Protein AF-A0A968SLD9-F1 (afdb_monomer_lite)

Secondary structure (DSSP, 8-state):
-------HHHHHHHT--TT-SS-HHHHHHHHHHHHHT-HHHHHHHHHHHHS----HHHHHHHHHHS--PPPPP-S----EEEEEEEEEE--SSTTPPPEEEEEEEEEETTTEEEEEES-HHHHHHHHT-

Structure (mmCIF, N/CA/C/O backbone):
data_AF-A0A968SLD9-F1
#
_entry.id   AF-A0A968SLD9-F1
#
loop_
_atom_site.group_PDB
_atom_site.id
_atom_site.type_symbol
_atom_site.label_atom_id
_atom_site.label_alt_id
_atom_site.label_comp_id
_atom_site.label_asym_id
_atom_site.label_entity_id
_atom_site.label_seq_id
_atom_site.pdbx_PDB_ins_code
_atom_site.Cartn_x
_atom_site.Cartn_y
_atom_site.Cartn_z
_atom_site.occupancy
_atom_site.B_iso_or_equiv
_atom_site.auth_seq_id
_atom_site.auth_comp_id
_atom_site.auth_asym_id
_atom_site.auth_atom_id
_atom_site.pdbx_PDB_model_num
ATOM 1 N N . MET A 1 1 ? 14.243 -6.048 -24.717 1.00 58.16 1 MET A N 1
ATOM 2 C CA . MET A 1 1 ? 13.039 -6.835 -24.356 1.00 58.16 1 MET A CA 1
ATOM 3 C C . MET A 1 1 ? 12.267 -7.149 -25.625 1.00 58.16 1 MET A C 1
ATOM 5 O O . MET A 1 1 ? 12.148 -6.257 -26.455 1.00 58.16 1 MET A O 1
ATOM 9 N N . GLY A 1 2 ? 11.791 -8.386 -25.785 1.00 78.81 2 GLY A N 1
ATOM 10 C CA . GLY A 1 2 ? 10.978 -8.809 -26.934 1.00 78.81 2 GLY A CA 1
ATOM 11 C C . GLY A 1 2 ? 9.473 -8.728 -26.662 1.00 78.81 2 GLY A C 1
ATOM 12 O O . GLY A 1 2 ? 9.054 -8.545 -25.520 1.00 78.81 2 GLY A O 1
ATOM 13 N N . ILE A 1 3 ? 8.666 -8.873 -27.714 1.00 85.00 3 ILE A N 1
ATOM 14 C CA . ILE A 1 3 ? 7.205 -8.993 -27.624 1.00 85.00 3 ILE A CA 1
ATOM 15 C C . ILE A 1 3 ? 6.855 -10.481 -27.630 1.00 85.00 3 ILE A C 1
ATOM 17 O O . ILE A 1 3 ? 7.250 -11.200 -28.545 1.00 85.00 3 ILE A O 1
ATOM 21 N N . LEU A 1 4 ? 6.104 -10.937 -26.627 1.00 87.00 4 LEU A N 1
ATOM 22 C CA . LEU A 1 4 ? 5.579 -12.299 -26.576 1.00 87.00 4 LEU A CA 1
ATOM 23 C C . LEU A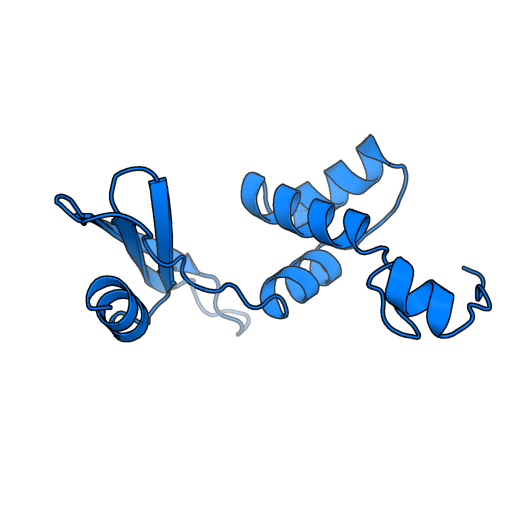 1 4 ? 4.134 -12.308 -27.105 1.00 87.00 4 LEU A C 1
ATOM 25 O O . LEU A 1 4 ? 3.253 -11.755 -26.441 1.00 87.00 4 LEU A O 1
ATOM 29 N N . PRO A 1 5 ? 3.855 -12.907 -28.278 1.00 89.62 5 PRO A N 1
ATOM 30 C CA . PRO A 1 5 ? 2.493 -13.000 -28.785 1.00 89.62 5 PRO A CA 1
ATOM 31 C C . PRO A 1 5 ? 1.690 -14.008 -27.952 1.00 89.62 5 PRO A C 1
ATOM 33 O O . PRO A 1 5 ? 1.972 -15.204 -27.961 1.00 89.62 5 PRO A O 1
ATOM 36 N N . LEU A 1 6 ? 0.671 -13.522 -27.240 1.00 89.06 6 LEU A N 1
ATOM 37 C CA . LEU A 1 6 ? -0.238 -14.339 -26.432 1.00 89.06 6 LEU A CA 1
ATOM 38 C C . LEU A 1 6 ? -1.673 -14.233 -26.950 1.00 89.06 6 LEU A C 1
ATOM 40 O O . LEU A 1 6 ? -2.152 -13.148 -27.289 1.00 89.06 6 LEU A O 1
ATOM 44 N N . LYS A 1 7 ? -2.383 -15.365 -26.969 1.00 92.75 7 LYS A N 1
ATOM 45 C CA . LYS A 1 7 ? -3.824 -15.405 -27.250 1.00 92.75 7 LYS A CA 1
ATOM 46 C C . LYS A 1 7 ? -4.607 -14.854 -26.058 1.00 92.75 7 LYS A C 1
ATOM 48 O O . LYS A 1 7 ? -4.199 -15.013 -24.910 1.00 92.75 7 LYS A O 1
ATOM 53 N N . THR A 1 8 ? -5.797 -14.313 -26.310 1.00 91.06 8 THR A N 1
ATOM 54 C CA . THR A 1 8 ? -6.681 -13.769 -25.263 1.00 91.06 8 THR A CA 1
ATOM 55 C C . THR A 1 8 ? -6.982 -14.780 -24.150 1.00 91.06 8 THR A C 1
ATOM 57 O O . THR A 1 8 ? -6.937 -14.428 -22.977 1.00 91.06 8 THR A O 1
ATOM 60 N N . ALA A 1 9 ? -7.194 -16.056 -24.492 1.00 93.19 9 ALA A N 1
ATOM 61 C CA . ALA A 1 9 ? -7.409 -17.116 -23.502 1.00 93.19 9 ALA A CA 1
ATOM 62 C C . ALA A 1 9 ? -6.188 -17.342 -22.585 1.00 93.19 9 ALA A C 1
ATOM 64 O O . ALA A 1 9 ? -6.341 -17.655 -21.407 1.00 93.19 9 ALA A O 1
ATOM 65 N N . GLN A 1 10 ? -4.970 -17.159 -23.106 1.00 91.62 10 GLN A N 1
ATOM 66 C CA . GLN A 1 10 ? -3.742 -17.273 -22.315 1.00 91.62 10 GLN A CA 1
ATOM 67 C C . GLN A 1 10 ? -3.573 -16.067 -21.390 1.00 91.62 10 GLN A C 1
ATOM 69 O O . GLN A 1 10 ? -3.207 -16.250 -20.234 1.00 91.62 10 GLN A O 1
ATOM 74 N N . LEU A 1 11 ? -3.894 -14.858 -21.866 1.00 90.38 11 LEU A N 1
ATOM 75 C CA . LEU A 1 11 ? -3.896 -13.647 -21.037 1.00 90.38 11 LEU A CA 1
ATOM 76 C C . LEU A 1 11 ? -4.864 -13.778 -19.855 1.00 90.38 11 LEU A C 1
ATOM 78 O O . LEU A 1 11 ? -4.472 -13.518 -18.720 1.00 90.38 11 LEU A O 1
ATOM 82 N N . ALA A 1 12 ? -6.081 -14.273 -20.110 1.00 89.62 12 ALA A N 1
ATOM 83 C CA . ALA A 1 12 ? -7.074 -14.529 -19.069 1.00 89.62 12 ALA A CA 1
ATOM 84 C C . ALA A 1 12 ? -6.568 -15.547 -18.033 1.00 89.62 12 ALA A C 1
ATOM 86 O O . ALA A 1 12 ? -6.667 -15.304 -16.835 1.00 89.62 12 ALA A O 1
ATOM 87 N N . LYS A 1 13 ? -5.949 -16.650 -18.481 1.00 90.75 13 LYS A N 1
ATOM 88 C CA . LYS A 1 13 ? -5.368 -17.661 -17.581 1.00 90.75 13 LYS A CA 1
ATOM 89 C C . LYS A 1 13 ? -4.218 -17.110 -16.731 1.00 90.75 13 LYS A C 1
ATOM 91 O O . LYS A 1 13 ? -4.048 -17.527 -15.591 1.00 90.75 13 LYS A O 1
ATOM 96 N N . LEU A 1 14 ? -3.415 -16.209 -17.291 1.00 88.62 14 LEU A N 1
ATOM 97 C CA . LEU A 1 14 ? -2.280 -15.592 -16.603 1.00 88.62 14 LEU A CA 1
ATOM 98 C C . LEU A 1 14 ? -2.684 -14.402 -15.722 1.00 88.62 14 LEU A C 1
ATOM 100 O O . LEU A 1 14 ? -1.838 -13.909 -14.983 1.00 88.62 14 LEU A O 1
ATOM 104 N N . GLY A 1 15 ? -3.932 -13.928 -15.807 1.00 87.44 15 GLY A N 1
ATOM 105 C CA . GLY A 1 15 ? -4.387 -12.740 -15.084 1.00 87.44 15 GLY A CA 1
ATOM 106 C C . GLY A 1 15 ? -3.586 -11.488 -15.452 1.00 87.44 15 GLY A C 1
ATOM 107 O O . GLY A 1 15 ? -3.236 -10.703 -14.576 1.00 87.44 15 GLY A O 1
ATOM 108 N N . THR A 1 16 ? -3.219 -11.332 -16.728 1.00 88.25 16 THR A N 1
ATOM 109 C CA . THR A 1 16 ? -2.395 -10.212 -17.201 1.00 88.25 16 THR A CA 1
ATOM 110 C C . THR A 1 16 ? -3.037 -9.502 -18.386 1.00 88.25 16 THR A C 1
ATOM 112 O O . THR A 1 16 ? -3.735 -10.105 -19.202 1.00 88.25 16 THR A O 1
ATOM 115 N N . GLU A 1 17 ? -2.795 -8.200 -18.482 1.00 86.25 17 GLU A N 1
ATOM 116 C CA . GLU A 1 17 ? -3.311 -7.352 -19.550 1.00 86.25 17 GLU A CA 1
ATOM 117 C C . GLU A 1 17 ? -2.337 -7.263 -20.730 1.00 86.25 17 GLU A C 1
ATOM 119 O O . GLU A 1 17 ? -1.145 -7.571 -20.635 1.00 86.25 17 GLU A O 1
ATOM 124 N N . LYS A 1 18 ? -2.839 -6.789 -21.874 1.00 87.88 18 LYS A N 1
ATOM 125 C CA . LYS A 1 18 ? -1.992 -6.517 -23.041 1.00 87.88 18 LYS A CA 1
ATOM 126 C C . LYS A 1 18 ? -0.957 -5.439 -22.704 1.00 87.88 18 LYS A C 1
ATOM 128 O O . LYS A 1 18 ? -1.256 -4.477 -22.008 1.00 87.88 18 LYS A O 1
ATOM 133 N N . TYR A 1 19 ? 0.247 -5.587 -23.258 1.00 86.81 19 TYR A N 1
ATOM 134 C CA . TYR A 1 19 ? 1.361 -4.635 -23.115 1.00 86.81 19 TYR A CA 1
ATOM 135 C C . TYR A 1 19 ? 1.891 -4.441 -21.682 1.00 86.81 19 TYR A C 1
ATOM 137 O O . TYR A 1 19 ? 2.652 -3.506 -21.421 1.00 86.81 19 TYR A O 1
ATOM 145 N N . GLN A 1 20 ? 1.559 -5.349 -20.763 1.00 86.88 20 GLN A N 1
ATOM 146 C CA . GLN A 1 20 ? 2.203 -5.430 -19.456 1.00 86.88 20 GLN A CA 1
ATOM 147 C C . GLN A 1 20 ? 3.653 -5.908 -19.621 1.00 86.88 20 GLN A C 1
ATOM 149 O O . GLN A 1 20 ? 3.926 -6.909 -20.282 1.00 86.88 20 GLN A O 1
ATOM 154 N N . ARG A 1 21 ? 4.597 -5.173 -19.024 1.00 87.50 21 ARG A N 1
ATOM 155 C CA . ARG A 1 21 ? 6.023 -5.555 -19.010 1.00 87.50 21 ARG A CA 1
ATOM 156 C C . ARG A 1 21 ? 6.381 -6.467 -17.842 1.00 87.50 21 ARG A C 1
ATOM 158 O O . ARG A 1 21 ? 7.356 -7.202 -17.929 1.00 87.50 21 ARG A O 1
ATOM 165 N N . LEU A 1 22 ? 5.627 -6.376 -16.749 1.00 90.44 22 LEU A N 1
ATOM 166 C CA . LEU A 1 22 ? 5.865 -7.123 -15.521 1.00 90.44 22 LEU A CA 1
ATOM 167 C C . LEU A 1 22 ? 4.787 -8.190 -15.372 1.00 90.44 22 LEU A C 1
ATOM 169 O O . LEU A 1 22 ? 3.612 -7.937 -15.631 1.00 90.44 22 LEU A O 1
ATOM 173 N N . SER A 1 23 ? 5.194 -9.388 -14.957 1.00 89.88 23 SER A N 1
ATOM 174 C CA . SER A 1 23 ? 4.238 -10.435 -14.613 1.00 89.88 23 SER A CA 1
ATOM 175 C C . SER A 1 23 ? 3.473 -10.054 -13.336 1.00 89.88 23 SER A C 1
ATOM 177 O O . SER A 1 23 ? 4.012 -9.324 -12.500 1.00 89.88 23 SER A O 1
ATOM 179 N N . PRO A 1 24 ? 2.254 -10.581 -13.119 1.00 91.44 24 PRO A N 1
ATOM 180 C CA . PRO A 1 24 ? 1.503 -10.320 -11.887 1.00 91.44 24 PRO A CA 1
ATOM 181 C C . PRO A 1 24 ? 2.284 -10.679 -10.616 1.00 91.44 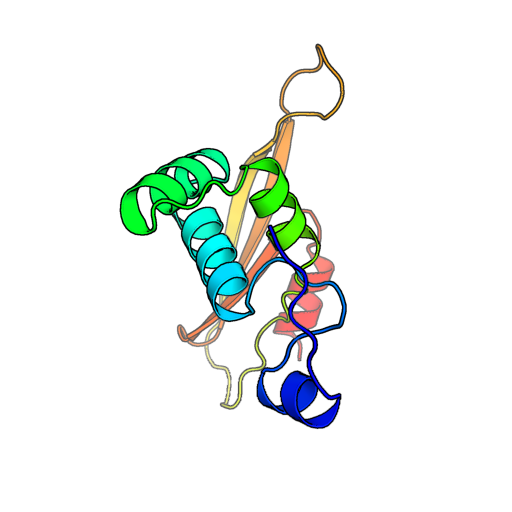24 PRO A C 1
ATOM 183 O O . PRO A 1 24 ? 2.235 -9.960 -9.620 1.00 91.44 24 PRO A O 1
ATOM 186 N N . LEU A 1 25 ? 3.064 -11.763 -10.670 1.00 92.00 25 LEU A N 1
ATOM 187 C CA . LEU A 1 25 ? 3.938 -12.164 -9.572 1.00 92.00 25 LEU A CA 1
ATOM 188 C C . LEU A 1 25 ? 5.041 -11.126 -9.320 1.00 92.00 25 LEU A C 1
ATOM 190 O O . LEU A 1 25 ? 5.282 -10.768 -8.171 1.00 92.00 25 LEU A O 1
ATOM 194 N N . MET A 1 26 ? 5.663 -10.595 -10.377 1.00 93.31 26 MET A N 1
ATOM 195 C CA . MET A 1 26 ? 6.677 -9.549 -10.240 1.00 93.31 26 MET A CA 1
ATOM 196 C C . MET A 1 26 ? 6.088 -8.275 -9.629 1.00 93.31 26 MET A C 1
ATOM 198 O O . MET A 1 26 ? 6.654 -7.729 -8.688 1.00 93.31 26 MET A O 1
ATOM 202 N N . THR A 1 27 ? 4.906 -7.855 -10.083 1.00 94.25 27 THR A N 1
ATOM 203 C CA . THR A 1 27 ? 4.168 -6.731 -9.487 1.00 94.25 27 THR A CA 1
ATOM 204 C C . THR A 1 27 ? 3.926 -6.955 -7.992 1.00 94.25 27 THR A C 1
ATOM 206 O O . THR A 1 27 ? 4.180 -6.063 -7.185 1.00 94.25 27 THR A O 1
ATOM 209 N N . LYS A 1 28 ? 3.519 -8.168 -7.594 1.00 94.12 28 LYS A N 1
ATOM 210 C CA . LYS A 1 28 ? 3.354 -8.539 -6.181 1.00 94.12 28 LYS A CA 1
ATOM 211 C C . LYS A 1 28 ? 4.667 -8.450 -5.394 1.00 94.12 28 LYS A C 1
ATOM 213 O O . LYS A 1 28 ? 4.645 -8.007 -4.248 1.00 94.12 28 LYS A O 1
ATOM 218 N N . HIS A 1 29 ? 5.800 -8.846 -5.975 1.00 95.25 29 HIS A N 1
ATOM 219 C CA . HIS A 1 29 ? 7.106 -8.691 -5.328 1.00 95.25 29 HIS A CA 1
ATOM 220 C C . HIS A 1 29 ? 7.477 -7.218 -5.133 1.00 95.25 29 HIS A C 1
ATOM 222 O O . HIS A 1 29 ? 7.848 -6.849 -4.019 1.00 95.25 29 HIS A O 1
ATOM 228 N N . CYS A 1 30 ? 7.276 -6.368 -6.149 1.00 96.06 30 CYS A N 1
ATOM 229 C CA . CYS A 1 30 ? 7.491 -4.923 -6.027 1.00 96.06 30 CYS A CA 1
ATOM 230 C C . CYS A 1 30 ? 6.672 -4.326 -4.873 1.00 96.06 30 CYS A C 1
ATOM 232 O O . CYS A 1 30 ? 7.209 -3.551 -4.086 1.00 96.06 30 CYS A O 1
ATOM 234 N N . LEU A 1 31 ? 5.397 -4.714 -4.741 1.00 96.06 31 LEU A N 1
ATOM 235 C CA . LEU A 1 31 ? 4.525 -4.260 -3.652 1.00 96.06 31 LEU A CA 1
ATOM 236 C C . LEU A 1 31 ? 5.052 -4.672 -2.272 1.00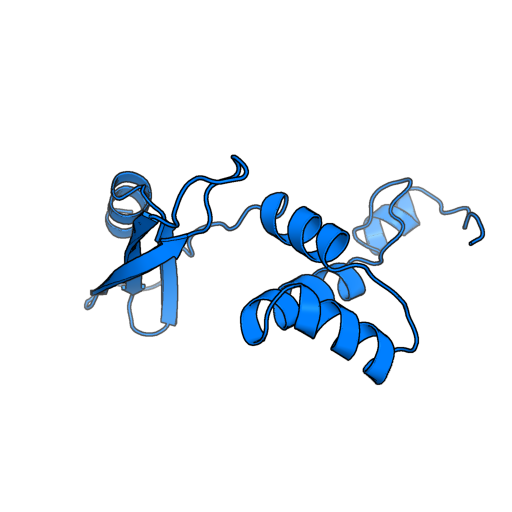 96.06 31 LEU A C 1
ATOM 238 O O . LEU A 1 31 ? 5.136 -3.838 -1.374 1.00 96.06 31 LEU A O 1
ATOM 242 N N . ARG A 1 32 ? 5.427 -5.946 -2.103 1.00 95.81 32 ARG A N 1
ATOM 243 C CA . ARG A 1 32 ? 5.903 -6.471 -0.813 1.00 95.81 32 ARG A CA 1
ATOM 244 C C . ARG A 1 32 ? 7.216 -5.833 -0.372 1.00 95.81 32 ARG A C 1
ATOM 246 O O . ARG A 1 32 ? 7.330 -5.440 0.781 1.00 95.81 32 ARG A O 1
ATOM 253 N N . LEU A 1 33 ? 8.183 -5.719 -1.281 1.00 96.56 33 LEU A N 1
ATOM 254 C CA . LEU A 1 33 ? 9.479 -5.114 -0.966 1.00 96.56 33 LEU A CA 1
ATOM 255 C C . LEU A 1 33 ? 9.336 -3.615 -0.677 1.00 96.56 33 LEU A C 1
ATOM 257 O O . LEU A 1 33 ? 9.900 -3.119 0.294 1.00 96.56 33 LEU A O 1
ATOM 261 N N . SER A 1 34 ? 8.492 -2.912 -1.444 1.00 96.62 34 SER A N 1
ATOM 262 C CA . SER A 1 34 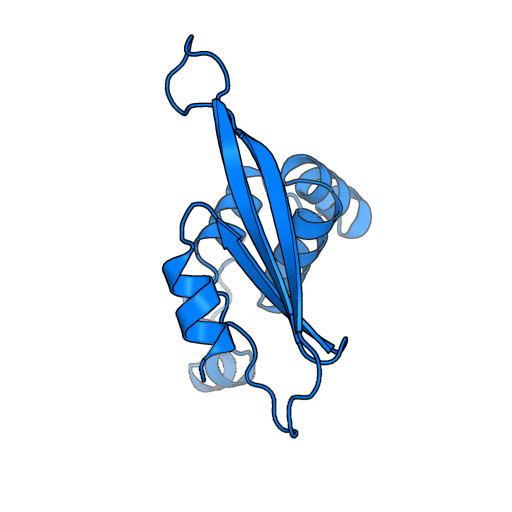? 8.217 -1.488 -1.198 1.00 96.62 34 SER A CA 1
ATOM 263 C C . SER A 1 34 ? 7.587 -1.242 0.173 1.00 96.62 34 SER A C 1
ATOM 265 O O . SER A 1 34 ? 7.860 -0.212 0.781 1.00 96.62 34 SER A O 1
ATOM 267 N N . ALA A 1 35 ? 6.750 -2.167 0.653 1.00 93.00 35 ALA A N 1
ATOM 268 C CA . ALA A 1 35 ? 6.131 -2.075 1.973 1.00 93.00 35 ALA A CA 1
ATOM 269 C C . ALA A 1 35 ? 7.117 -2.351 3.122 1.00 93.00 35 ALA A C 1
ATOM 271 O O . ALA A 1 35 ? 6.948 -1.794 4.202 1.00 93.00 35 ALA A O 1
ATOM 272 N N . ASN A 1 36 ? 8.129 -3.194 2.897 1.00 94.69 36 ASN A N 1
ATOM 273 C CA . ASN A 1 36 ? 9.068 -3.605 3.940 1.00 94.69 36 ASN A CA 1
ATOM 274 C C . ASN A 1 36 ? 10.247 -2.639 4.121 1.00 94.69 36 ASN A C 1
ATOM 276 O O . ASN A 1 36 ? 10.699 -2.460 5.248 1.00 94.69 36 ASN A O 1
ATOM 280 N N . GLU A 1 37 ? 10.767 -2.049 3.041 1.00 91.50 37 GLU A N 1
ATOM 281 C CA . GLU A 1 37 ? 12.080 -1.382 3.090 1.00 91.50 37 GLU A CA 1
ATOM 282 C C . GLU A 1 37 ? 12.060 0.058 2.579 1.00 91.50 37 GLU A C 1
ATOM 284 O O . GLU A 1 37 ? 12.510 0.971 3.265 1.00 91.50 37 GLU A O 1
ATOM 289 N N . SER A 1 38 ? 11.593 0.265 1.350 1.00 93.81 38 SER A N 1
ATOM 290 C CA . SER A 1 38 ? 11.351 1.542 0.657 1.00 93.81 38 SER A CA 1
ATOM 291 C C . SER A 1 38 ? 11.312 1.256 -0.847 1.00 93.81 38 SER A C 1
ATOM 293 O O . SER A 1 38 ? 11.585 0.141 -1.286 1.00 93.81 38 SER A O 1
ATOM 295 N N . TYR A 1 39 ? 11.024 2.261 -1.677 1.00 95.94 39 TYR A N 1
ATOM 296 C CA . TYR A 1 39 ? 11.117 2.093 -3.129 1.00 95.94 39 TYR A CA 1
ATOM 297 C C . TYR A 1 39 ? 12.556 1.881 -3.616 1.00 95.94 39 TYR A C 1
ATOM 299 O O . TYR A 1 39 ? 12.760 1.125 -4.560 1.00 95.94 39 TYR A O 1
ATOM 307 N N . GLN A 1 40 ? 13.534 2.549 -2.995 1.00 95.81 40 GLN A N 1
ATOM 308 C CA . GLN A 1 40 ? 14.957 2.398 -3.308 1.00 95.81 40 GLN A CA 1
ATOM 309 C C . GLN A 1 40 ? 15.481 1.036 -2.850 1.00 95.81 40 GLN A C 1
ATOM 311 O O . GLN A 1 40 ? 16.085 0.335 -3.652 1.00 95.81 40 GLN A O 1
ATOM 316 N N . GLY A 1 41 ? 15.161 0.623 -1.618 1.00 96.69 41 GLY A N 1
ATOM 317 C CA . GLY A 1 41 ? 15.506 -0.716 -1.127 1.00 96.69 41 GLY A CA 1
ATOM 318 C C . GLY A 1 41 ? 14.897 -1.811 -2.004 1.00 96.69 41 GLY A C 1
ATOM 319 O O . GLY A 1 41 ? 15.593 -2.719 -2.436 1.00 96.69 41 GLY A O 1
ATOM 320 N N . ALA A 1 42 ? 13.632 -1.653 -2.411 1.00 97.25 42 ALA A N 1
ATOM 321 C CA . ALA A 1 42 ? 12.998 -2.589 -3.336 1.00 97.25 42 ALA A CA 1
ATOM 322 C C . ALA A 1 42 ? 13.707 -2.684 -4.699 1.00 97.25 42 ALA A C 1
ATOM 324 O O . ALA A 1 42 ? 13.742 -3.766 -5.275 1.00 97.25 42 ALA A O 1
ATOM 325 N N . GLU A 1 43 ? 14.241 -1.584 -5.238 1.00 97.31 43 GLU A N 1
ATOM 326 C CA . GLU A 1 43 ? 15.033 -1.600 -6.478 1.00 97.31 43 GLU A CA 1
ATOM 327 C C . GLU A 1 43 ? 16.325 -2.412 -6.302 1.00 97.31 43 GLU A C 1
ATOM 329 O O . GLU A 1 43 ? 16.606 -3.287 -7.124 1.00 97.31 43 GLU A O 1
ATOM 334 N N . GLU A 1 44 ? 17.059 -2.167 -5.215 1.00 97.25 44 GLU A N 1
ATOM 335 C CA . GLU A 1 44 ? 18.308 -2.865 -4.884 1.00 97.25 44 GLU A CA 1
ATOM 336 C C . GLU A 1 44 ? 18.073 -4.366 -4.634 1.00 97.25 44 GLU A C 1
ATOM 338 O O . GLU A 1 44 ? 18.754 -5.206 -5.227 1.00 97.25 44 GLU A O 1
ATOM 343 N N . GLU A 1 45 ? 17.053 -4.721 -3.849 1.00 97.19 45 GLU A N 1
ATOM 344 C CA . GLU A 1 45 ? 16.683 -6.1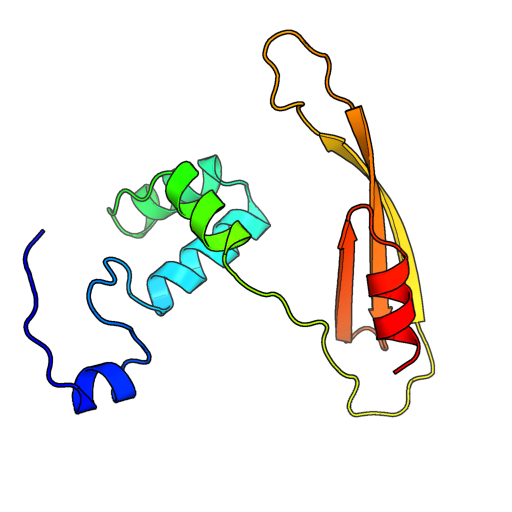10 -3.547 1.00 97.19 45 GLU A CA 1
ATOM 345 C C . GLU A 1 45 ? 16.205 -6.879 -4.786 1.00 97.19 45 GLU A C 1
ATOM 347 O O . GLU A 1 45 ? 16.558 -8.043 -4.981 1.00 97.19 45 GLU A O 1
ATOM 352 N N . LEU A 1 46 ? 15.419 -6.252 -5.668 1.00 95.56 46 LEU A N 1
ATOM 353 C CA . LEU A 1 46 ? 14.969 -6.903 -6.906 1.00 95.56 46 LEU A CA 1
ATOM 354 C C . LEU A 1 46 ? 16.143 -7.213 -7.842 1.00 95.56 46 LEU A C 1
ATOM 356 O O . LEU A 1 46 ? 16.164 -8.281 -8.465 1.00 95.56 46 LEU A O 1
ATOM 360 N N . GLU A 1 47 ? 17.124 -6.313 -7.927 1.00 96.56 47 GLU A N 1
ATOM 361 C CA . GLU A 1 47 ? 18.347 -6.564 -8.686 1.00 96.56 47 GLU A CA 1
ATOM 362 C C . GLU A 1 47 ? 19.185 -7.669 -8.031 1.00 96.56 47 GLU A C 1
ATOM 364 O O . GLU A 1 47 ? 19.601 -8.596 -8.726 1.00 96.56 47 GLU A O 1
ATOM 369 N N . ALA A 1 48 ? 19.371 -7.624 -6.710 1.00 97.00 48 ALA A N 1
ATOM 370 C CA . ALA A 1 48 ? 20.171 -8.603 -5.978 1.00 97.00 48 ALA A CA 1
ATOM 371 C C . ALA A 1 48 ? 19.582 -10.024 -6.035 1.00 97.00 48 ALA A C 1
ATOM 373 O O . ALA A 1 48 ? 20.307 -10.989 -6.280 1.00 97.00 48 ALA A O 1
ATOM 374 N N . LEU A 1 49 ? 18.268 -10.166 -5.838 1.00 95.31 49 LEU A N 1
ATOM 375 C CA . LEU A 1 49 ? 17.603 -11.469 -5.757 1.00 95.31 49 LEU A CA 1
ATOM 376 C C . LEU A 1 49 ? 17.315 -12.084 -7.129 1.00 95.31 49 LEU A C 1
ATOM 378 O O . LEU A 1 49 ? 17.341 -13.307 -7.272 1.00 95.31 49 LEU A O 1
ATOM 382 N N . LEU A 1 50 ? 16.976 -11.258 -8.124 1.00 93.56 50 LEU A N 1
ATOM 383 C CA . LEU A 1 50 ? 16.426 -11.732 -9.401 1.00 93.56 50 LEU A CA 1
ATOM 384 C C . LEU A 1 50 ? 17.286 -11.347 -10.610 1.00 93.56 50 LEU A C 1
ATOM 386 O O . LEU A 1 50 ? 17.011 -11.817 -11.715 1.00 93.56 50 LEU A O 1
ATOM 390 N N . GLY A 1 51 ? 18.297 -10.490 -10.437 1.00 94.56 51 GLY A N 1
ATOM 391 C CA . GLY A 1 51 ? 19.118 -9.964 -11.532 1.00 94.56 51 GLY A CA 1
ATOM 392 C C . GLY A 1 51 ? 18.357 -9.022 -12.471 1.00 94.56 51 GLY A C 1
ATOM 393 O O . GLY A 1 51 ? 18.790 -8.793 -13.602 1.00 94.56 51 GLY A O 1
ATOM 394 N N . ILE A 1 52 ? 17.196 -8.504 -12.050 1.00 91.00 52 ILE A N 1
ATOM 395 C CA . ILE A 1 52 ? 16.317 -7.667 -12.876 1.00 91.00 52 ILE A CA 1
ATOM 396 C C . ILE A 1 52 ? 16.267 -6.257 -12.299 1.00 91.00 52 ILE A C 1
ATOM 398 O O . ILE A 1 52 ? 15.879 -6.057 -11.154 1.00 91.00 52 ILE A O 1
ATOM 402 N N . LYS A 1 53 ? 16.552 -5.260 -13.141 1.00 93.75 53 LYS A N 1
ATOM 403 C CA . LYS A 1 53 ? 16.420 -3.846 -12.774 1.00 93.75 53 LYS A CA 1
ATOM 404 C C . LYS A 1 53 ? 14.977 -3.371 -12.889 1.00 93.75 53 LYS A C 1
ATOM 406 O O . LYS A 1 53 ? 14.437 -3.270 -13.996 1.00 93.75 53 LYS A O 1
ATOM 411 N N . ILE A 1 54 ? 14.374 -3.025 -11.755 1.00 95.69 54 ILE A N 1
ATOM 412 C CA . ILE A 1 54 ? 13.086 -2.329 -11.674 1.00 95.69 54 ILE A CA 1
ATOM 413 C C . ILE A 1 54 ? 13.297 -1.067 -10.842 1.00 95.69 54 ILE A C 1
ATOM 415 O O . ILE A 1 54 ? 13.577 -1.153 -9.656 1.00 95.69 54 ILE A O 1
ATOM 419 N N . SER A 1 55 ? 13.147 0.104 -11.465 1.00 96.56 55 SER A N 1
ATOM 420 C CA . SER A 1 55 ? 13.424 1.376 -10.793 1.00 96.56 55 SER A CA 1
ATOM 421 C C . SER A 1 55 ? 12.482 1.638 -9.615 1.00 96.56 55 SER A C 1
ATOM 423 O O . SER A 1 55 ? 11.287 1.328 -9.686 1.00 96.56 55 SER A O 1
ATOM 425 N N . HIS A 1 56 ? 12.963 2.346 -8.594 1.00 96.06 56 HIS A N 1
ATOM 426 C CA . HIS A 1 56 ? 12.157 2.821 -7.466 1.00 96.06 56 HIS A CA 1
ATOM 427 C C . HIS A 1 56 ? 10.930 3.622 -7.926 1.00 96.06 56 HIS A C 1
ATOM 429 O O . HIS A 1 56 ? 9.843 3.483 -7.373 1.00 96.06 56 HIS A O 1
ATOM 435 N N . SER A 1 57 ? 11.059 4.406 -9.001 1.00 96.50 57 SER A N 1
ATOM 436 C CA . SER A 1 57 ? 9.940 5.133 -9.614 1.00 96.50 57 SER A CA 1
ATOM 437 C C . SER A 1 57 ? 8.881 4.204 -10.221 1.00 96.50 57 SER A C 1
ATOM 439 O O . SER A 1 57 ? 7.688 4.518 -10.210 1.00 96.50 57 SER A O 1
ATOM 441 N N . THR A 1 58 ? 9.287 3.037 -10.729 1.00 96.12 58 THR A N 1
ATOM 442 C CA . THR A 1 58 ? 8.365 2.001 -11.203 1.00 96.12 58 THR A CA 1
ATOM 443 C C . THR A 1 58 ? 7.651 1.342 -10.031 1.00 96.12 58 THR A C 1
ATOM 445 O O . THR A 1 58 ? 6.427 1.227 -10.085 1.00 96.12 58 THR A O 1
ATOM 448 N N . CYS A 1 59 ? 8.375 0.987 -8.967 1.00 96.62 59 CYS A N 1
ATOM 449 C CA . CYS A 1 59 ? 7.793 0.467 -7.727 1.00 96.62 59 CYS A CA 1
ATOM 450 C C . CYS A 1 59 ? 6.779 1.451 -7.123 1.00 96.62 59 CYS A C 1
ATOM 452 O O . CYS A 1 59 ? 5.636 1.074 -6.869 1.00 96.62 59 CYS A O 1
ATOM 454 N N . GLN A 1 60 ? 7.140 2.733 -7.014 1.00 95.75 60 GLN A N 1
ATOM 455 C CA . GLN A 1 60 ? 6.247 3.792 -6.543 1.00 95.75 60 GLN A CA 1
ATOM 456 C C . GLN A 1 60 ? 4.975 3.888 -7.391 1.00 95.75 60 GLN A C 1
ATOM 458 O O . GLN A 1 60 ? 3.868 3.918 -6.854 1.00 95.75 60 GLN A O 1
ATOM 463 N N . ARG A 1 61 ? 5.109 3.893 -8.722 1.00 95.69 61 ARG A N 1
ATOM 464 C CA . ARG A 1 61 ? 3.958 3.934 -9.634 1.00 95.69 61 ARG A CA 1
ATOM 465 C C . ARG A 1 61 ? 3.061 2.702 -9.493 1.00 95.69 61 ARG A C 1
ATOM 467 O O . ARG A 1 61 ? 1.854 2.826 -9.675 1.00 95.69 61 ARG A O 1
ATOM 474 N N . ILE A 1 62 ? 3.632 1.527 -9.226 1.00 95.31 62 ILE A N 1
ATOM 475 C CA . ILE A 1 62 ? 2.868 0.297 -8.982 1.00 95.31 62 ILE A CA 1
ATOM 476 C C . ILE A 1 62 ? 2.066 0.430 -7.687 1.00 95.31 62 ILE A C 1
ATOM 478 O O . ILE A 1 62 ? 0.859 0.202 -7.718 1.00 95.31 62 ILE A O 1
ATOM 482 N N . VAL A 1 63 ? 2.699 0.853 -6.588 1.00 94.75 63 VAL A N 1
ATOM 483 C CA . VAL A 1 63 ? 2.017 1.060 -5.298 1.00 94.75 63 VAL A CA 1
ATOM 484 C C . VAL A 1 63 ? 0.880 2.070 -5.440 1.00 94.75 63 VAL A C 1
ATOM 486 O O . VAL A 1 63 ? -0.254 1.758 -5.106 1.00 94.75 63 VAL A O 1
ATOM 489 N N . GLN A 1 64 ? 1.136 3.239 -6.031 1.00 92.62 64 GLN A N 1
ATOM 490 C CA . GLN A 1 64 ? 0.128 4.302 -6.163 1.00 92.62 64 GLN A CA 1
ATOM 491 C C . GLN A 1 64 ? -1.057 3.950 -7.075 1.00 92.62 64 GLN A C 1
ATOM 493 O O . GLN A 1 64 ? -2.122 4.543 -6.942 1.00 92.62 64 GLN A O 1
ATOM 498 N N . ARG A 1 65 ? -0.879 3.035 -8.035 1.00 92.75 65 ARG A N 1
ATOM 499 C CA . ARG A 1 65 ? -1.964 2.571 -8.921 1.00 92.75 65 ARG A CA 1
ATOM 500 C C . ARG A 1 65 ? -2.705 1.359 -8.376 1.00 92.75 65 ARG A C 1
ATOM 502 O O . ARG A 1 65 ? -3.728 0.981 -8.942 1.00 92.75 65 ARG A O 1
ATOM 509 N N . THR A 1 66 ? -2.162 0.715 -7.350 1.00 91.88 66 THR A N 1
ATOM 510 C CA . THR A 1 66 ? -2.805 -0.437 -6.734 1.00 91.88 66 THR A CA 1
ATOM 511 C C . THR A 1 66 ? -3.920 0.079 -5.840 1.00 91.88 66 THR A C 1
ATOM 513 O O . THR A 1 66 ? -3.674 0.863 -4.930 1.00 91.88 66 THR A O 1
ATOM 516 N N . ALA A 1 67 ? -5.150 -0.343 -6.121 1.00 87.81 67 ALA A N 1
ATOM 517 C CA . ALA A 1 67 ? -6.260 -0.122 -5.211 1.00 87.81 67 ALA A CA 1
ATOM 518 C C . ALA A 1 67 ? -6.108 -1.074 -4.020 1.00 87.81 67 ALA A C 1
ATOM 520 O O . ALA A 1 67 ? -5.920 -2.280 -4.204 1.00 87.81 67 ALA A O 1
ATOM 521 N N . TYR A 1 68 ? -6.177 -0.524 -2.813 1.00 85.06 68 TYR A N 1
ATOM 522 C CA . TYR A 1 68 ? -6.192 -1.290 -1.576 1.00 85.06 68 TYR A CA 1
ATOM 523 C C . TYR A 1 68 ? -7.595 -1.199 -1.001 1.00 85.06 68 TYR A C 1
ATOM 525 O O . TYR A 1 68 ? -8.035 -0.132 -0.591 1.00 85.06 68 TYR A O 1
ATOM 533 N N . GLU A 1 69 ? -8.317 -2.312 -1.025 1.00 85.94 69 GLU A N 1
ATOM 534 C CA . GLU A 1 69 ? -9.627 -2.390 -0.392 1.00 85.94 69 GLU A CA 1
ATOM 535 C C . GLU A 1 69 ? -9.456 -2.700 1.091 1.00 85.94 69 GLU A C 1
ATOM 537 O O . GLU A 1 69 ? -8.677 -3.583 1.467 1.00 85.94 69 GLU A O 1
ATOM 542 N N . GLN A 1 70 ? -10.209 -1.993 1.932 1.00 88.31 70 GLN A N 1
ATOM 543 C CA . GLN A 1 70 ? -10.252 -2.309 3.350 1.00 88.31 70 GLN A CA 1
ATOM 544 C C . GLN A 1 70 ? -10.947 -3.668 3.551 1.00 88.31 70 GLN A C 1
ATOM 546 O O . GLN A 1 70 ? -12.004 -3.921 2.962 1.00 88.31 70 GLN A O 1
ATOM 551 N N . PRO A 1 71 ? -10.381 -4.568 4.368 1.00 91.31 71 PRO A N 1
ATOM 552 C CA . PRO A 1 71 ? -10.913 -5.914 4.533 1.00 91.31 71 PRO A CA 1
ATOM 553 C C . PRO A 1 71 ? -12.253 -5.923 5.281 1.00 91.31 71 PRO A C 1
ATOM 555 O O . PRO A 1 71 ? -12.402 -5.289 6.320 1.00 91.31 71 PRO A O 1
ATOM 558 N N . THR A 1 72 ? -13.227 -6.703 4.812 1.00 90.50 72 THR A N 1
ATOM 559 C CA . THR A 1 72 ? -14.502 -6.895 5.526 1.00 90.50 72 THR A CA 1
ATOM 560 C C . THR A 1 72 ? -14.399 -8.031 6.540 1.00 90.50 72 THR A C 1
ATOM 562 O O . THR A 1 72 ? -14.019 -9.154 6.186 1.00 90.50 72 THR A O 1
ATOM 565 N N . ALA A 1 73 ? -14.778 -7.759 7.791 1.00 90.06 73 ALA A N 1
ATOM 566 C CA . ALA A 1 73 ? -14.852 -8.784 8.822 1.00 90.06 73 ALA A CA 1
ATOM 567 C C . ALA A 1 73 ? -15.968 -9.789 8.506 1.00 90.06 73 ALA A C 1
ATOM 569 O O . ALA A 1 73 ? -17.104 -9.414 8.228 1.00 90.06 73 ALA A O 1
ATOM 570 N N . LYS A 1 74 ? -15.643 -11.087 8.534 1.00 90.56 74 LYS A N 1
ATOM 571 C CA . LYS A 1 74 ? -16.618 -12.163 8.260 1.00 90.56 74 LYS A CA 1
ATOM 572 C C . LYS A 1 74 ? -17.228 -12.757 9.529 1.00 90.56 74 LYS A C 1
ATOM 574 O O . LYS A 1 74 ? -18.114 -13.604 9.446 1.00 90.56 74 LYS A O 1
ATOM 579 N N . GLN A 1 75 ? -16.744 -12.329 10.689 1.00 89.06 75 GLN A N 1
ATOM 580 C CA . GLN A 1 75 ? -17.205 -12.746 12.004 1.00 89.06 75 GLN A CA 1
ATOM 581 C C . GLN A 1 75 ? -17.732 -11.553 12.796 1.00 89.06 75 GLN A C 1
ATOM 583 O O . GLN A 1 75 ? -17.486 -10.399 12.449 1.00 89.06 75 GLN A O 1
ATOM 588 N N . LYS A 1 76 ? -18.421 -11.849 13.902 1.00 91.38 76 LYS A N 1
ATOM 589 C CA . LYS A 1 76 ? -18.830 -10.831 14.866 1.00 91.38 76 LYS A CA 1
ATOM 590 C C . LYS A 1 76 ? -17.600 -10.073 15.372 1.00 91.38 76 LYS A C 1
ATOM 592 O O . LYS A 1 76 ? -16.659 -10.694 15.860 1.00 91.38 76 LYS A O 1
ATOM 597 N N . VAL A 1 77 ? -17.662 -8.748 15.292 1.00 93.19 77 VAL A N 1
ATOM 598 C CA . VAL A 1 77 ? -16.668 -7.845 15.870 1.00 93.19 77 VAL A CA 1
ATOM 599 C C . VAL A 1 77 ? -17.040 -7.555 17.327 1.00 93.19 77 VAL A C 1
ATOM 601 O O . VAL A 1 77 ? -18.182 -7.246 17.663 1.00 93.19 77 VAL A O 1
ATOM 604 N N . THR A 1 78 ? -16.060 -7.708 18.198 1.00 95.38 78 THR A N 1
ATOM 605 C CA . THR A 1 78 ? -16.067 -7.524 19.652 1.00 95.38 78 THR A CA 1
ATOM 606 C C . THR A 1 78 ? -14.979 -6.547 20.090 1.00 95.38 78 THR A C 1
ATOM 608 O O . THR A 1 78 ? -15.150 -5.872 21.103 1.00 95.38 78 THR A O 1
ATOM 611 N N . GLN A 1 79 ? -13.895 -6.431 19.314 1.00 95.50 79 GLN A N 1
ATOM 612 C CA . GLN A 1 79 ? -12.795 -5.507 19.564 1.00 95.50 79 GLN A CA 1
ATOM 613 C C . GLN A 1 79 ? -12.303 -4.824 18.283 1.00 95.50 79 GLN A C 1
ATOM 615 O O . GLN A 1 79 ? -12.165 -5.433 17.217 1.00 95.50 79 GLN A O 1
ATOM 620 N N . ILE A 1 80 ? -11.974 -3.545 18.437 1.00 95.38 80 ILE A N 1
ATOM 621 C CA . ILE A 1 80 ? -11.305 -2.718 17.438 1.00 95.38 80 ILE A CA 1
ATOM 622 C C . ILE A 1 80 ? -10.213 -1.948 18.176 1.00 95.38 80 ILE A C 1
ATOM 624 O O . ILE A 1 80 ? -10.481 -1.307 19.193 1.00 95.38 80 ILE A O 1
ATOM 628 N N . ILE A 1 81 ? -8.985 -2.014 17.670 1.00 95.56 81 ILE A N 1
ATOM 629 C CA . ILE A 1 81 ? -7.862 -1.213 18.160 1.00 95.56 81 ILE A CA 1
ATOM 630 C C . ILE A 1 81 ? -7.624 -0.122 17.132 1.00 95.56 81 ILE A C 1
ATOM 632 O O . ILE A 1 81 ? -7.358 -0.436 15.977 1.00 95.56 81 ILE A O 1
ATOM 636 N N . VAL A 1 82 ? -7.718 1.138 17.543 1.00 95.00 82 VAL A N 1
ATOM 637 C CA . VAL A 1 82 ? -7.433 2.291 16.684 1.00 95.00 82 VAL A CA 1
ATOM 638 C C . VAL A 1 82 ? -6.181 2.977 17.200 1.00 95.00 82 VAL A C 1
ATOM 640 O O . VAL A 1 82 ? -6.079 3.263 18.392 1.00 95.00 82 VAL A O 1
ATOM 643 N N . ASP A 1 83 ? -5.252 3.257 16.295 1.00 94.38 83 ASP A N 1
ATOM 644 C CA . ASP A 1 83 ? -4.047 4.026 16.576 1.00 94.38 83 ASP A CA 1
ATOM 645 C C . ASP A 1 83 ? -3.858 5.116 15.512 1.00 94.38 83 ASP A C 1
ATOM 647 O O . ASP A 1 83 ? -4.530 5.158 14.474 1.00 94.38 83 ASP A O 1
ATOM 651 N N . GLY A 1 84 ? -2.958 6.051 15.775 1.00 93.44 84 GLY A N 1
ATOM 652 C CA . GLY A 1 84 ? -2.598 7.078 14.821 1.00 93.44 84 GLY A CA 1
ATOM 653 C C . GLY A 1 84 ? -1.238 7.669 15.122 1.00 93.44 84 GLY A C 1
ATOM 654 O O . GLY A 1 84 ? -0.769 7.710 16.255 1.00 93.44 84 GLY A O 1
ATOM 655 N N . GLY A 1 85 ? -0.614 8.188 14.078 1.00 93.62 85 GLY A N 1
ATOM 656 C CA . GLY A 1 85 ? 0.692 8.808 14.190 1.00 93.62 85 GLY A CA 1
ATOM 657 C C . GLY A 1 85 ? 0.861 9.923 13.182 1.00 93.62 85 GLY A C 1
ATOM 658 O O . GLY A 1 85 ? 0.016 10.149 12.318 1.00 93.62 85 GLY A O 1
ATOM 659 N N . ASN A 1 86 ? 1.991 10.610 13.289 1.00 94.50 86 ASN A N 1
ATOM 660 C CA . ASN A 1 86 ? 2.418 11.580 12.296 1.00 94.50 86 ASN A CA 1
ATOM 661 C C . ASN A 1 86 ? 3.611 11.020 11.528 1.00 94.50 86 ASN A C 1
ATOM 663 O O . ASN A 1 86 ? 4.565 10.517 12.120 1.00 94.50 86 ASN A O 1
ATOM 667 N N . VAL A 1 87 ? 3.575 11.154 10.208 1.00 91.69 87 VAL A N 1
ATOM 668 C CA . VAL A 1 87 ? 4.688 10.842 9.316 1.00 91.69 87 VAL A CA 1
ATOM 669 C C . VAL A 1 87 ? 5.226 12.131 8.711 1.00 91.69 87 VAL A C 1
ATOM 671 O O . VAL A 1 87 ? 4.476 13.026 8.317 1.00 91.69 87 VAL A O 1
ATOM 674 N N . ARG A 1 88 ? 6.553 12.245 8.650 1.00 93.62 88 ARG A N 1
ATOM 675 C CA . ARG A 1 88 ? 7.221 13.377 8.012 1.00 93.62 88 ARG A CA 1
ATOM 676 C C . ARG A 1 88 ? 7.268 13.150 6.505 1.00 93.62 88 ARG A C 1
ATOM 678 O O . ARG A 1 88 ? 7.997 12.283 6.029 1.00 93.62 88 ARG A O 1
ATOM 685 N N . VAL A 1 89 ? 6.532 13.959 5.754 1.00 90.69 89 VAL A N 1
ATOM 686 C CA . VAL A 1 89 ? 6.403 13.852 4.299 1.00 90.69 89 VAL A CA 1
ATOM 687 C C . VAL A 1 89 ? 7.175 14.975 3.619 1.00 90.69 89 VAL A C 1
ATOM 689 O O . VAL A 1 89 ? 7.147 16.133 4.038 1.00 90.69 89 VAL A O 1
ATOM 692 N N . ARG A 1 90 ? 7.909 14.631 2.558 1.00 88.75 90 ARG A N 1
ATOM 693 C CA . ARG A 1 90 ? 8.587 15.621 1.714 1.00 88.75 90 ARG A CA 1
ATOM 694 C C . ARG A 1 90 ? 7.561 16.305 0.820 1.00 88.75 90 ARG A C 1
ATOM 696 O O . ARG A 1 90 ? 6.757 15.631 0.180 1.00 88.75 90 ARG A O 1
ATOM 703 N N . THR A 1 91 ? 7.615 17.628 0.751 1.00 88.38 91 THR A N 1
ATOM 704 C CA . THR A 1 91 ? 6.779 18.384 -0.176 1.00 88.38 91 THR A CA 1
ATOM 705 C C . THR A 1 91 ? 7.272 18.175 -1.615 1.00 88.38 91 THR A C 1
ATOM 707 O O . THR A 1 91 ? 8.475 18.011 -1.843 1.00 88.38 91 THR A O 1
ATOM 710 N N . PRO A 1 92 ? 6.372 18.175 -2.615 1.00 84.50 92 PRO A N 1
ATOM 711 C CA . PRO A 1 92 ? 6.775 18.063 -4.019 1.00 84.50 92 PRO A CA 1
ATOM 712 C C . PRO A 1 92 ? 7.593 19.265 -4.510 1.00 84.50 92 PRO A C 1
ATOM 714 O O . PRO A 1 92 ? 8.364 19.153 -5.463 1.00 84.50 92 PRO A O 1
ATOM 717 N N . LYS A 1 93 ? 7.414 20.434 -3.885 1.00 89.94 93 LYS A N 1
ATOM 718 C CA . LYS A 1 93 ? 8.046 21.677 -4.314 1.00 89.94 93 LYS A CA 1
ATOM 719 C C . LYS A 1 93 ? 9.461 21.784 -3.753 1.00 89.94 93 LYS A C 1
ATOM 721 O O . LYS A 1 93 ? 9.686 21.792 -2.544 1.00 89.94 93 LYS A O 1
ATOM 726 N N . LYS A 1 94 ? 10.432 21.910 -4.656 1.00 87.44 94 LYS A N 1
ATOM 727 C CA . LYS A 1 94 ? 11.847 22.035 -4.297 1.00 87.44 94 LYS A CA 1
ATOM 728 C C . LYS A 1 94 ? 12.077 23.274 -3.422 1.00 87.44 94 LYS A C 1
ATOM 730 O O . LYS A 1 94 ? 11.675 24.372 -3.794 1.00 87.44 94 LYS A O 1
ATOM 735 N N . GLY A 1 95 ? 12.766 23.088 -2.296 1.00 89.94 95 GLY A N 1
ATOM 736 C CA . GLY A 1 95 ? 13.113 24.156 -1.351 1.00 89.94 95 GLY A CA 1
ATOM 737 C C . GLY A 1 95 ? 12.114 24.355 -0.208 1.00 89.94 95 GLY A C 1
ATOM 738 O O . GLY A 1 95 ? 12.450 25.034 0.756 1.00 89.94 95 GLY A O 1
ATOM 739 N N . GLU A 1 96 ? 10.929 23.740 -0.262 1.00 92.69 96 GLU A N 1
ATOM 740 C CA . GLU A 1 96 ? 10.015 23.718 0.882 1.00 92.69 96 GLU A CA 1
ATOM 741 C C . GLU A 1 96 ? 10.418 22.627 1.887 1.00 92.69 96 GLU A C 1
ATOM 743 O O . GLU A 1 96 ? 10.898 21.549 1.524 1.00 92.69 96 GLU A O 1
ATOM 748 N N . GLY A 1 97 ? 10.251 22.926 3.178 1.00 92.62 97 GLY A N 1
ATOM 749 C CA . GLY A 1 97 ? 10.514 21.976 4.255 1.00 92.62 97 GLY A CA 1
ATOM 750 C C . GLY A 1 97 ? 9.512 20.820 4.255 1.00 92.62 97 GLY A C 1
ATOM 751 O O . GLY A 1 97 ? 8.399 20.937 3.753 1.00 92.62 97 GLY A O 1
ATOM 752 N N . SER A 1 98 ? 9.901 19.690 4.847 1.00 94.75 98 SER A N 1
ATOM 753 C CA . SER A 1 98 ? 8.973 18.577 5.075 1.00 94.75 98 SER A CA 1
ATOM 754 C C . SER A 1 98 ? 7.866 18.967 6.052 1.00 94.75 98 SER A C 1
ATOM 756 O O . SER A 1 98 ? 8.124 19.688 7.016 1.00 94.75 98 SER A O 1
ATOM 758 N N . THR A 1 99 ? 6.678 18.404 5.863 1.00 94.50 99 THR A N 1
ATOM 759 C CA . THR A 1 99 ? 5.537 18.578 6.766 1.00 94.50 99 THR A CA 1
ATOM 760 C C . THR A 1 99 ? 5.260 17.295 7.540 1.00 94.50 99 THR A C 1
ATOM 762 O O . THR A 1 99 ? 5.591 16.198 7.094 1.00 94.50 99 THR A O 1
ATOM 765 N N . TRP A 1 100 ? 4.675 17.428 8.727 1.00 94.31 100 TRP A N 1
ATOM 766 C CA . TRP A 1 100 ? 4.158 16.294 9.485 1.00 94.31 100 TRP A CA 1
ATOM 767 C C . TRP A 1 100 ? 2.687 16.113 9.139 1.00 94.31 100 TRP A C 1
ATOM 769 O O . TRP A 1 100 ? 1.895 17.029 9.343 1.00 94.31 100 TRP A O 1
ATOM 779 N N . LEU A 1 101 ? 2.343 14.950 8.595 1.00 94.19 101 LEU A N 1
ATOM 780 C CA . LEU A 1 101 ? 0.979 14.600 8.220 1.00 94.19 101 LEU A CA 1
ATOM 781 C C . LEU A 1 101 ? 0.519 13.406 9.048 1.00 94.19 101 LEU A C 1
ATOM 783 O O . LEU A 1 101 ? 1.271 12.457 9.262 1.00 94.19 101 LEU A O 1
ATOM 787 N N . GLY A 1 102 ? -0.717 13.477 9.521 1.00 94.38 102 GLY A N 1
ATOM 788 C CA . GLY A 1 102 ? -1.334 12.439 10.332 1.00 94.38 102 GLY A CA 1
ATOM 789 C C . GLY A 1 102 ? -1.855 11.277 9.493 1.00 94.38 102 GLY A C 1
ATOM 790 O O . GLY A 1 102 ? -2.436 11.482 8.422 1.00 94.38 102 GLY A O 1
ATOM 791 N N . TYR A 1 103 ? -1.700 10.072 10.020 1.00 94.75 103 TYR A N 1
ATOM 792 C CA . TYR A 1 103 ? -2.400 8.876 9.570 1.00 94.75 103 TYR A CA 1
ATOM 793 C C . TYR A 1 103 ? -3.155 8.256 10.743 1.00 94.75 103 TYR A C 1
ATOM 795 O O . TYR A 1 103 ? -2.838 8.508 11.913 1.00 94.75 103 TYR A O 1
ATOM 803 N N . LYS A 1 104 ? -4.152 7.438 10.423 1.00 95.44 104 LYS A N 1
ATOM 804 C CA . LYS A 1 104 ? -4.839 6.584 11.389 1.00 95.44 104 LYS A CA 1
ATOM 805 C C . LYS A 1 104 ? -4.864 5.165 10.868 1.00 95.44 104 LYS A C 1
ATOM 807 O O . LYS A 1 104 ? -4.955 4.949 9.662 1.00 95.44 104 LYS A O 1
ATOM 812 N N . SER A 1 105 ? -4.771 4.210 11.771 1.00 94.75 105 SER A N 1
ATOM 813 C CA . SER A 1 105 ? -4.889 2.795 11.463 1.00 94.75 105 SER A CA 1
ATOM 814 C C . SER A 1 105 ? -5.831 2.133 12.447 1.00 94.75 105 SER A C 1
ATOM 816 O O . SER A 1 105 ? -6.021 2.601 13.570 1.00 94.75 105 SER A O 1
ATOM 818 N N . ALA A 1 106 ? -6.434 1.037 12.012 1.00 95.31 106 ALA A N 1
ATOM 819 C CA . ALA A 1 106 ? -7.204 0.197 12.895 1.00 95.31 106 ALA A CA 1
ATOM 820 C C . ALA A 1 106 ? -6.949 -1.282 12.624 1.00 95.31 106 ALA A C 1
ATOM 822 O O . ALA A 1 106 ? -6.682 -1.708 11.496 1.00 95.31 106 ALA A O 1
ATOM 823 N N . VAL A 1 107 ? -7.033 -2.049 13.704 1.00 95.31 107 VAL A N 1
ATOM 824 C CA . VAL A 1 107 ? -6.979 -3.502 13.704 1.00 95.31 107 VAL A CA 1
ATOM 825 C C . VAL A 1 107 ? -8.305 -4.014 14.244 1.00 95.31 107 VAL A C 1
ATOM 827 O O . VAL A 1 107 ? -8.6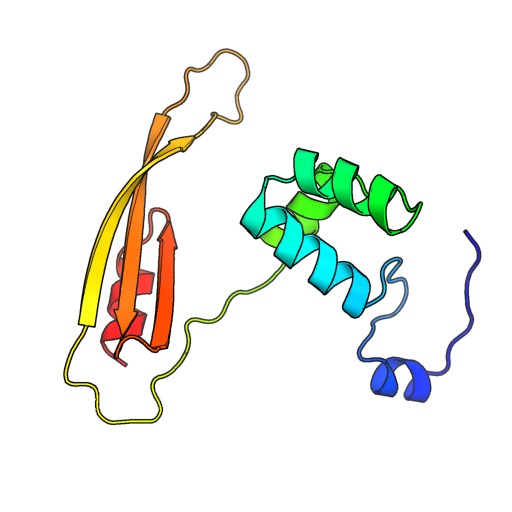38 -3.789 15.409 1.00 95.31 107 VAL A O 1
ATOM 830 N N . VAL A 1 108 ? -9.059 -4.712 13.401 1.00 95.06 108 VAL A N 1
ATOM 831 C CA . VAL A 1 108 ? -10.336 -5.332 13.767 1.00 95.06 108 VAL A CA 1
ATOM 832 C C . VAL A 1 108 ? -10.088 -6.803 14.075 1.00 95.06 108 VAL A C 1
ATOM 834 O O . VAL A 1 108 ? -9.511 -7.533 13.261 1.00 95.06 108 VAL A O 1
ATOM 837 N N . GLU A 1 109 ? -10.491 -7.237 15.270 1.00 94.62 109 GLU A N 1
ATOM 838 C CA . GLU A 1 109 ? -10.329 -8.621 15.746 1.00 94.62 109 GLU A CA 1
ATOM 839 C C . GLU A 1 109 ? -8.898 -9.187 15.681 1.00 94.62 109 GLU A C 1
ATOM 841 O O . GLU A 1 109 ? -8.698 -10.393 15.557 1.00 94.62 109 GLU A O 1
ATOM 846 N N . GLY A 1 110 ? -7.878 -8.325 15.711 1.00 92.31 110 GLY A N 1
ATOM 847 C CA . GLY A 1 110 ? -6.480 -8.753 15.588 1.00 92.31 110 GLY A CA 1
ATOM 848 C C . GLY A 1 110 ? -6.113 -9.376 14.231 1.00 92.31 110 GLY A C 1
ATOM 849 O O . GLY A 1 110 ? -5.018 -9.913 14.100 1.00 92.31 110 GLY A O 1
ATOM 850 N N . MET A 1 111 ? -7.009 -9.334 13.238 1.00 92.44 111 MET A N 1
ATOM 851 C CA . MET A 1 111 ? -6.866 -10.054 11.963 1.00 92.44 111 MET A CA 1
ATOM 852 C C . MET A 1 111 ? -6.959 -9.148 10.740 1.00 92.44 111 MET A C 1
ATOM 854 O O . MET A 1 111 ? -6.334 -9.425 9.715 1.00 92.44 111 MET A O 1
ATOM 858 N N . TYR A 1 112 ? -7.763 -8.095 10.825 1.00 94.06 112 TYR A N 1
ATOM 859 C CA . TYR A 1 112 ? -8.040 -7.215 9.703 1.00 94.06 112 TYR A CA 1
ATOM 860 C C . TYR A 1 112 ? -7.387 -5.867 9.942 1.00 94.06 112 TYR A C 1
ATOM 862 O O . TYR A 1 112 ? -7.642 -5.225 10.957 1.00 94.06 112 TYR A O 1
ATOM 870 N N . TYR A 1 113 ? -6.547 -5.457 9.001 1.00 93.00 113 TYR A N 1
ATOM 871 C CA . TYR A 1 113 ? -5.737 -4.254 9.104 1.00 93.00 113 TYR A CA 1
ATOM 872 C C . TYR A 1 113 ? -6.199 -3.253 8.063 1.00 93.00 113 TYR A C 1
ATOM 874 O O . TYR A 1 113 ? -6.341 -3.603 6.891 1.00 93.00 113 TYR A O 1
ATOM 882 N N . GLY A 1 114 ? -6.374 -2.016 8.501 1.00 92.50 114 GLY A N 1
ATOM 883 C CA . GLY A 1 114 ? -6.662 -0.897 7.628 1.00 92.50 114 GLY A CA 1
ATOM 884 C C . GLY A 1 114 ? -5.960 0.352 8.117 1.00 92.50 114 GLY A C 1
ATOM 885 O O . GLY A 1 114 ? -5.679 0.514 9.307 1.00 92.50 114 GLY A O 1
ATOM 886 N N . ALA A 1 115 ? -5.635 1.228 7.180 1.00 92.56 115 ALA A N 1
ATOM 887 C CA . ALA A 1 115 ? -5.069 2.530 7.469 1.00 92.56 115 ALA A CA 1
ATOM 888 C C . ALA A 1 115 ? -5.597 3.551 6.474 1.00 92.56 115 ALA A C 1
ATOM 890 O O . ALA A 1 115 ? -5.862 3.212 5.322 1.00 92.56 115 ALA A O 1
ATOM 891 N N . ALA A 1 116 ? -5.703 4.789 6.935 1.00 92.44 116 ALA A N 1
ATOM 892 C CA . ALA A 1 116 ? -6.081 5.925 6.124 1.00 92.44 116 ALA A CA 1
ATOM 893 C C . ALA A 1 116 ? -5.114 7.086 6.378 1.00 92.44 116 ALA A C 1
ATOM 895 O O . ALA A 1 116 ? -4.690 7.361 7.510 1.00 92.44 116 ALA A O 1
ATOM 896 N N . PHE A 1 117 ? -4.722 7.753 5.297 1.00 91.94 117 PHE A N 1
ATOM 897 C CA . PHE A 1 117 ? -3.739 8.828 5.316 1.00 91.94 117 PHE A CA 1
ATOM 898 C C . PHE A 1 117 ? -4.420 10.149 4.991 1.00 91.94 117 PHE A C 1
ATOM 900 O O . PHE A 1 117 ? -4.898 10.332 3.878 1.00 91.94 117 PHE A O 1
ATOM 907 N N . GLN A 1 118 ? -4.450 11.071 5.958 1.00 92.31 118 GLN A N 1
ATOM 908 C CA . GLN A 1 118 ? -5.172 12.347 5.840 1.00 92.31 118 GLN A CA 1
ATOM 909 C C . GLN A 1 118 ? -6.681 12.217 5.536 1.00 92.31 118 GLN A C 1
ATOM 911 O O . GLN A 1 118 ? -7.318 13.219 5.227 1.00 92.31 118 GLN A O 1
ATOM 916 N N . ASP A 1 119 ? -7.262 11.025 5.694 1.00 91.69 119 ASP A N 1
ATOM 917 C CA . ASP A 1 119 ? -8.681 10.756 5.464 1.00 91.69 119 ASP A CA 1
ATOM 918 C C . ASP A 1 119 ? -9.264 9.947 6.628 1.00 91.69 119 ASP A C 1
ATOM 920 O O . ASP A 1 119 ? -9.208 8.724 6.672 1.00 91.69 119 ASP A O 1
ATOM 924 N N . ASN A 1 120 ? -9.788 10.636 7.640 1.00 89.69 120 ASN A N 1
ATOM 925 C CA . ASN A 1 120 ? -10.399 9.936 8.771 1.00 89.69 120 ASN A CA 1
ATOM 926 C C . ASN A 1 120 ? -11.762 9.331 8.406 1.00 89.69 120 ASN A C 1
ATOM 928 O O . ASN A 1 120 ? -12.177 8.392 9.081 1.00 89.69 120 ASN A O 1
ATOM 932 N N . GLY A 1 121 ? -12.434 9.872 7.382 1.00 92.06 121 GLY A N 1
ATOM 933 C CA . GLY A 1 121 ? -13.752 9.419 6.943 1.00 92.06 121 GLY A CA 1
ATOM 934 C C . GLY A 1 121 ? -13.678 8.018 6.355 1.00 92.06 121 GLY A C 1
ATOM 935 O O . GLY A 1 121 ? -14.442 7.148 6.751 1.00 92.06 121 GLY A O 1
ATOM 936 N N . GLU A 1 122 ? -12.670 7.760 5.518 1.00 91.38 122 GLU A N 1
ATOM 937 C CA . GLU A 1 122 ? -12.431 6.422 4.966 1.00 91.38 122 GLU A CA 1
ATOM 938 C C . GLU A 1 122 ? -12.286 5.355 6.068 1.00 91.38 122 GLU A C 1
ATOM 940 O O . GLU A 1 122 ? -12.824 4.251 5.953 1.00 91.38 122 GLU A O 1
ATOM 945 N N . LEU A 1 123 ? -11.585 5.683 7.162 1.00 92.19 123 LEU A N 1
ATOM 946 C CA . LEU A 1 123 ? -11.400 4.752 8.274 1.00 92.19 123 LEU A CA 1
ATOM 947 C C . LEU A 1 123 ? -12.704 4.525 9.053 1.00 92.19 123 LEU A C 1
ATOM 949 O O . LEU A 1 123 ? -13.011 3.381 9.381 1.00 92.19 123 LEU A O 1
ATOM 953 N N . THR A 1 124 ? -13.471 5.578 9.352 1.00 92.94 124 THR A N 1
ATOM 954 C CA . THR A 1 124 ? -14.758 5.439 10.057 1.00 92.94 124 THR A CA 1
ATOM 955 C C . THR A 1 124 ? -15.774 4.678 9.215 1.00 92.94 124 THR A C 1
ATOM 957 O O . THR A 1 124 ? -16.358 3.715 9.704 1.00 92.94 124 THR A O 1
ATOM 960 N N . ASP A 1 125 ? -15.885 5.009 7.928 1.00 93.50 125 ASP A N 1
ATOM 961 C CA . ASP A 1 125 ? -16.781 4.341 6.980 1.00 93.50 125 ASP A CA 1
ATOM 962 C C . ASP A 1 125 ? -16.451 2.852 6.833 1.00 93.50 125 ASP A C 1
ATOM 964 O O . ASP A 1 125 ? -17.316 2.039 6.510 1.00 93.50 125 ASP A O 1
ATOM 968 N N . TRP A 1 126 ? -15.188 2.469 7.027 1.00 93.62 126 TRP A N 1
ATOM 969 C CA . TRP A 1 126 ? -14.796 1.067 7.060 1.00 93.62 126 TRP A CA 1
ATOM 970 C C . TRP A 1 126 ? -15.197 0.375 8.366 1.00 93.62 126 TRP A C 1
ATOM 972 O O . TRP A 1 126 ? -15.723 -0.735 8.312 1.00 93.62 126 TRP A O 1
ATOM 982 N N . LEU A 1 127 ? -14.953 1.006 9.517 1.00 91.44 127 LEU A N 1
ATOM 983 C CA . LEU A 1 127 ? -15.206 0.412 10.835 1.00 91.44 127 LEU A CA 1
ATOM 984 C C . LEU A 1 127 ? -16.696 0.322 11.196 1.00 91.44 127 LEU A C 1
ATOM 986 O O . LEU A 1 127 ? -17.055 -0.475 12.061 1.00 91.44 127 LEU A O 1
ATOM 990 N N . GLU A 1 128 ? -17.544 1.122 10.552 1.00 89.25 128 GLU A N 1
ATOM 991 C CA . GLU A 1 128 ? -18.998 1.143 10.765 1.00 89.25 128 GLU A CA 1
ATOM 992 C C . GLU A 1 128 ? -19.783 0.178 9.850 1.00 89.25 128 GLU A C 1
ATOM 994 O O . GLU A 1 128 ? -21.003 0.069 9.993 1.00 89.25 128 GLU A O 1
ATOM 999 N N . LYS A 1 129 ? -19.110 -0.525 8.926 1.00 79.25 129 LYS A N 1
ATOM 1000 C CA . LYS A 1 129 ? -19.715 -1.566 8.069 1.00 79.25 129 LYS A CA 1
ATOM 1001 C C . LYS A 1 129 ? -19.998 -2.860 8.824 1.00 79.25 129 LYS A C 1
ATOM 1003 O O . LYS A 1 129 ? -21.071 -3.444 8.548 1.00 79.25 129 LYS A O 1
#

Foldseek 3Di:
DDDDDDDPVVCVVQVHDPPDPDGPVRLVQLQVQCVPPHLCSSQVVCCVPPVDGDHSVNSVVSNVPDDDDFDDDPDDWDDKDKDKDWDFADDPDPPDGTDTWMKMWMDTPVPTIDIDTNDVPVVVVRVVD

Sequence (129 aa):
MGILPLKTAQLAKLGTEKYQRLSPLMTKHCLRLSANESYQGAEEELEALLGIKISHSTCQRIVQRTAYEQPTAKQKVTQIIVDGGNVRVRTPKKGEGSTWLGYKSAVVEGMYYGAAFQDNGELTDWLEK

Radius of gyration: 18.72 Å; chains: 1; bounding box: 40×42×48 Å

pLDDT: mean 92.14, std 4.6, range [58.16, 97.31]